Protein AF-A0A2S8NW75-F1 (afdb_monomer)

Secondary structure (DSSP, 8-state):
-------TTS--EEE-SSTTHHHHHHTT--EEE----STT-B--TTS-TT--B-SSPPPPSS--EEES-HHHHHHHHHHTTSSEEE-------HHHHHHHHHHHHHH-TTHHHHHHHHHHHHHHH-HHHHHHHHHHHHHH-

Structure (mmCIF, N/CA/C/O backbone):
data_AF-A0A2S8NW75-F1
#
_entry.id   AF-A0A2S8NW75-F1
#
loop_
_atom_site.group_PDB
_atom_site.id
_atom_site.type_symbol
_atom_site.label_atom_id
_atom_site.label_alt_id
_atom_site.label_comp_id
_atom_site.label_asym_id
_atom_site.label_entity_id
_atom_site.label_seq_id
_atom_site.pdbx_PDB_ins_code
_atom_site.Cartn_x
_atom_site.Cartn_y
_atom_site.Cartn_z
_atom_site.occupancy
_atom_site.B_iso_or_equiv
_atom_site.auth_seq_id
_atom_site.auth_comp_id
_atom_site.auth_asym_id
_atom_site.auth_atom_id
_atom_site.pdbx_PDB_model_num
ATOM 1 N N . MET A 1 1 ? 15.461 -4.670 21.335 1.00 32.50 1 MET A N 1
ATOM 2 C CA . MET A 1 1 ? 15.083 -4.014 20.067 1.00 32.50 1 MET A CA 1
ATOM 3 C C . MET A 1 1 ? 13.765 -3.328 20.319 1.00 32.50 1 MET A C 1
ATOM 5 O O . MET A 1 1 ? 12.851 -3.980 20.803 1.00 32.50 1 MET A O 1
ATOM 9 N N . ASP A 1 2 ? 13.750 -2.019 20.121 1.00 30.86 2 ASP A N 1
ATOM 10 C CA . ASP A 1 2 ? 12.648 -1.118 20.444 1.00 30.86 2 ASP A CA 1
ATOM 11 C C . ASP A 1 2 ? 11.518 -1.350 19.429 1.00 30.86 2 ASP A C 1
ATOM 13 O O . ASP A 1 2 ? 11.602 -0.933 18.272 1.00 30.86 2 ASP A O 1
ATOM 17 N N . TYR A 1 3 ? 10.536 -2.173 19.799 1.00 34.56 3 TYR A N 1
ATOM 18 C CA . TYR A 1 3 ? 9.421 -2.512 18.922 1.00 34.56 3 TYR A CA 1
ATOM 19 C C . TYR A 1 3 ? 8.400 -1.382 18.981 1.00 34.56 3 TYR A C 1
ATOM 21 O O . TYR A 1 3 ? 7.720 -1.221 19.985 1.00 34.56 3 TYR A O 1
ATOM 29 N N . GLY A 1 4 ? 8.296 -0.632 17.883 1.00 38.59 4 GLY A N 1
ATOM 30 C CA . GLY A 1 4 ? 7.192 0.287 17.626 1.00 38.59 4 GLY A CA 1
ATOM 31 C C . GLY A 1 4 ? 7.201 1.501 18.541 1.00 38.59 4 GLY A C 1
ATOM 32 O O . GLY A 1 4 ? 6.406 1.582 19.469 1.00 38.59 4 GLY A O 1
ATOM 33 N N . ALA A 1 5 ? 8.071 2.468 18.239 1.00 42.88 5 ALA A N 1
ATOM 34 C CA . ALA A 1 5 ? 7.954 3.806 18.797 1.00 42.88 5 ALA A CA 1
ATOM 35 C C . ALA A 1 5 ? 6.505 4.285 18.622 1.00 42.88 5 ALA A C 1
ATOM 37 O O . ALA A 1 5 ? 6.057 4.528 17.500 1.00 42.88 5 ALA A O 1
ATOM 38 N N . THR A 1 6 ? 5.785 4.412 19.734 1.00 47.97 6 THR A N 1
ATOM 39 C CA . THR A 1 6 ? 4.619 5.280 19.869 1.00 47.97 6 THR A CA 1
ATOM 40 C C . THR A 1 6 ? 5.024 6.657 19.358 1.00 47.97 6 THR A C 1
ATOM 42 O O . THR A 1 6 ? 5.651 7.433 20.077 1.00 47.97 6 THR A O 1
ATOM 45 N N . ARG A 1 7 ? 4.757 6.937 18.079 1.00 51.72 7 ARG A N 1
ATOM 46 C CA . ARG A 1 7 ? 4.926 8.271 17.506 1.00 51.72 7 ARG A CA 1
ATOM 47 C C . ARG A 1 7 ? 3.713 9.109 17.907 1.00 51.72 7 ARG A C 1
ATOM 49 O O . ARG A 1 7 ? 2.594 8.608 17.996 1.00 51.72 7 ARG A O 1
ATOM 56 N N . GLU A 1 8 ? 4.001 10.358 18.239 1.00 50.78 8 GLU A N 1
ATOM 57 C CA . GLU A 1 8 ? 3.150 11.316 18.943 1.00 50.78 8 GLU A CA 1
ATOM 58 C C . GLU A 1 8 ? 1.701 11.354 18.408 1.00 50.78 8 GLU A C 1
ATOM 60 O O . GLU A 1 8 ? 1.471 11.482 17.207 1.00 50.78 8 GLU A O 1
ATOM 65 N N . ASN A 1 9 ? 0.724 11.301 19.325 1.00 58.22 9 ASN A N 1
ATOM 66 C CA . ASN A 1 9 ? -0.692 11.679 19.136 1.00 58.22 9 ASN A CA 1
ATOM 67 C C . ASN A 1 9 ? -1.700 10.605 18.674 1.00 58.22 9 ASN A C 1
ATOM 69 O O . ASN A 1 9 ? -2.857 10.944 18.439 1.00 58.22 9 ASN A O 1
ATOM 73 N N . GLY A 1 10 ? -1.326 9.323 18.580 1.00 64.25 10 GLY A N 1
ATOM 74 C CA . GLY A 1 10 ? -2.283 8.241 18.273 1.00 64.25 10 GLY A CA 1
ATOM 75 C C . GLY A 1 10 ? -2.784 8.214 16.820 1.00 64.25 10 GLY A C 1
ATOM 76 O O . GLY A 1 10 ? -3.745 7.513 16.509 1.00 64.25 10 GLY A O 1
ATOM 77 N N . ILE A 1 11 ? -2.131 8.964 15.928 1.00 72.88 11 ILE A N 1
ATOM 78 C CA . ILE A 1 11 ? -2.411 8.964 14.488 1.00 72.88 11 ILE A CA 1
ATOM 79 C C . ILE A 1 11 ? -1.965 7.615 13.891 1.00 72.88 11 ILE A C 1
ATOM 81 O O . ILE A 1 11 ? -0.806 7.232 14.079 1.00 72.88 11 ILE A O 1
ATOM 85 N N . PRO A 1 12 ? -2.829 6.892 13.150 1.00 74.75 12 PRO A N 1
ATOM 86 C CA . PRO A 1 12 ? -2.453 5.637 12.507 1.00 74.75 12 PRO A CA 1
ATOM 87 C C . PRO A 1 12 ? -1.330 5.823 11.483 1.00 74.75 12 PRO A C 1
ATOM 89 O O . PRO A 1 12 ? -1.369 6.744 10.663 1.00 74.75 12 PRO A O 1
ATOM 92 N N . ILE A 1 13 ? -0.356 4.911 11.488 1.00 76.31 13 ILE A N 1
ATOM 93 C CA . ILE A 1 13 ? 0.776 4.927 10.556 1.00 76.31 13 ILE A CA 1
ATOM 94 C C . ILE A 1 13 ? 0.648 3.771 9.567 1.00 76.31 13 ILE A C 1
ATOM 96 O O . ILE A 1 13 ? 0.519 2.612 9.952 1.00 76.31 13 ILE A O 1
ATOM 100 N N . PHE A 1 14 ? 0.731 4.090 8.279 1.00 77.06 14 PHE A N 1
ATOM 101 C CA . PHE A 1 14 ? 0.854 3.122 7.201 1.00 77.06 14 PHE A CA 1
ATOM 102 C C . PHE A 1 14 ? 2.309 3.086 6.722 1.00 77.06 14 PHE A C 1
ATOM 104 O O . PHE A 1 14 ? 2.743 3.972 5.990 1.00 77.06 14 PHE A O 1
ATOM 111 N N . THR A 1 15 ? 3.080 2.076 7.126 1.00 76.50 15 THR A N 1
ATOM 112 C CA . THR A 1 15 ? 4.485 1.941 6.702 1.00 76.50 15 THR A CA 1
ATOM 113 C C . THR A 1 15 ? 4.612 1.057 5.467 1.00 76.50 15 THR A C 1
ATOM 115 O O . THR A 1 15 ? 4.229 -0.118 5.468 1.00 76.50 15 THR A O 1
ATOM 118 N N . GLU A 1 16 ? 5.235 1.585 4.419 1.00 76.25 16 GLU A N 1
ATOM 119 C CA . GLU A 1 16 ? 5.598 0.815 3.239 1.00 76.25 16 GLU A CA 1
ATOM 120 C C . GLU A 1 16 ? 6.826 -0.072 3.527 1.00 76.25 16 GLU A C 1
ATOM 122 O O . GLU A 1 16 ? 7.970 0.378 3.553 1.00 76.25 16 GLU A O 1
ATOM 127 N N . ARG A 1 17 ? 6.595 -1.372 3.757 1.00 70.38 17 ARG A N 1
ATOM 128 C CA . ARG A 1 17 ? 7.672 -2.347 4.046 1.00 70.38 17 ARG A CA 1
ATOM 129 C C . ARG A 1 17 ? 8.472 -2.765 2.813 1.00 70.38 17 ARG A C 1
ATOM 131 O O . ARG A 1 17 ? 9.608 -3.218 2.939 1.00 70.38 17 ARG A O 1
ATOM 138 N N . VAL A 1 18 ? 7.855 -2.669 1.639 1.00 73.75 18 VAL A N 1
ATOM 139 C CA . VAL A 1 18 ? 8.444 -3.030 0.352 1.00 73.75 18 VAL A CA 1
ATOM 140 C C . VAL A 1 18 ? 8.269 -1.846 -0.577 1.00 73.75 18 VAL A C 1
ATOM 142 O O . VAL A 1 18 ? 7.147 -1.374 -0.731 1.00 73.75 18 VAL A O 1
ATOM 145 N N . PHE A 1 19 ? 9.359 -1.371 -1.172 1.00 78.19 19 PHE A N 1
ATOM 146 C CA . PHE A 1 19 ? 9.347 -0.202 -2.048 1.00 78.19 19 PHE A CA 1
ATOM 147 C C . PHE A 1 19 ? 8.237 -0.292 -3.106 1.00 78.19 19 PHE A C 1
ATOM 149 O O . PHE A 1 19 ? 8.088 -1.322 -3.751 1.00 78.19 19 PHE A O 1
ATOM 156 N N . GLY A 1 20 ? 7.424 0.749 -3.277 1.00 76.12 20 GLY A N 1
ATOM 157 C CA . GLY A 1 20 ? 6.357 0.768 -4.285 1.00 76.12 20 GLY A CA 1
ATOM 158 C C . GLY A 1 20 ? 5.162 -0.160 -4.018 1.00 76.12 20 GLY A C 1
ATOM 159 O O . GLY A 1 20 ? 4.243 -0.217 -4.841 1.00 76.12 20 GLY A O 1
ATOM 160 N N . ALA A 1 21 ? 5.127 -0.881 -2.892 1.00 80.25 21 ALA A N 1
ATOM 161 C CA . ALA A 1 21 ? 4.005 -1.742 -2.534 1.00 80.25 21 ALA A CA 1
ATOM 162 C C . ALA A 1 21 ? 2.715 -0.959 -2.276 1.00 80.25 21 ALA A C 1
ATOM 164 O O . ALA A 1 21 ? 1.642 -1.489 -2.558 1.00 80.25 21 ALA A O 1
ATOM 165 N N . PHE A 1 22 ? 2.788 0.275 -1.764 1.00 81.81 22 PHE A N 1
ATOM 166 C CA . PHE A 1 22 ? 1.596 1.110 -1.600 1.00 81.81 22 PHE A CA 1
ATOM 167 C C . PHE A 1 22 ? 0.983 1.442 -2.960 1.00 81.81 22 PHE A C 1
ATOM 169 O O . PHE A 1 22 ? -0.204 1.203 -3.183 1.00 81.81 22 PHE A O 1
ATOM 176 N N . GLU A 1 23 ? 1.809 1.929 -3.890 1.00 78.3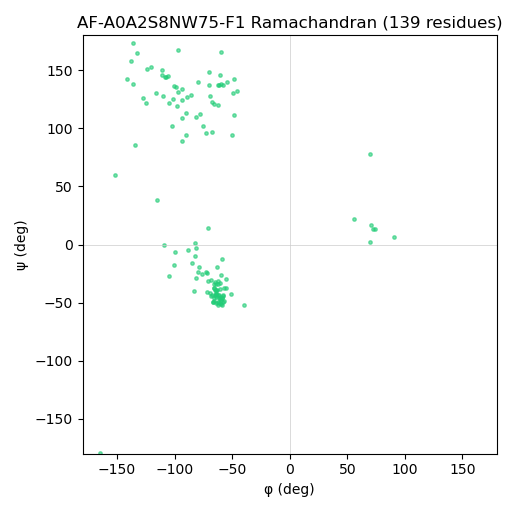8 23 GLU A N 1
ATOM 177 C CA . GLU A 1 23 ? 1.357 2.259 -5.241 1.00 78.38 23 GLU A CA 1
ATOM 178 C C . GLU A 1 23 ? 0.755 1.044 -5.930 1.00 78.38 23 GLU A C 1
ATOM 180 O O . GLU A 1 23 ? -0.314 1.143 -6.518 1.00 78.38 23 GLU A O 1
ATOM 185 N N . PHE A 1 24 ? 1.399 -0.116 -5.816 1.00 77.44 24 PHE A N 1
ATOM 186 C CA . PHE A 1 24 ? 0.902 -1.337 -6.431 1.00 77.44 24 PHE A CA 1
ATOM 187 C C . PHE A 1 24 ? -0.419 -1.822 -5.819 1.00 77.44 24 PHE A C 1
ATOM 189 O O . PHE A 1 24 ? -1.356 -2.115 -6.557 1.00 77.44 24 PHE A O 1
ATOM 196 N N . ARG A 1 25 ? -0.510 -1.914 -4.485 1.00 79.19 25 ARG A N 1
ATOM 197 C CA . ARG A 1 25 ? -1.661 -2.536 -3.805 1.00 79.19 25 ARG A CA 1
ATOM 198 C C . ARG A 1 25 ? -2.951 -1.741 -3.929 1.00 79.19 25 ARG A C 1
ATOM 200 O O . ARG A 1 25 ? -4.018 -2.343 -3.891 1.00 79.19 25 ARG A O 1
ATOM 207 N N . TYR A 1 26 ? -2.854 -0.420 -4.031 1.00 82.00 26 TYR A N 1
ATOM 208 C CA . TYR A 1 26 ? -4.027 0.451 -4.036 1.00 82.00 26 TYR A CA 1
ATOM 209 C C . TYR A 1 26 ? -4.316 1.081 -5.404 1.00 82.00 26 TYR A C 1
ATOM 211 O O . TYR A 1 26 ? -5.292 1.819 -5.531 1.00 82.00 26 TYR A O 1
ATOM 219 N N . ARG A 1 27 ? -3.503 0.812 -6.435 1.00 79.75 27 ARG A N 1
ATOM 220 C CA . ARG A 1 27 ? -3.735 1.333 -7.790 1.00 79.75 27 ARG A CA 1
ATOM 221 C C . ARG A 1 27 ? -5.011 0.752 -8.388 1.00 79.75 27 ARG A C 1
ATOM 223 O O . ARG A 1 27 ? -5.097 -0.454 -8.585 1.00 79.75 27 ARG A O 1
ATOM 230 N N . ASP A 1 28 ? -5.937 1.641 -8.740 1.00 79.31 28 ASP A N 1
ATOM 231 C CA . ASP A 1 28 ? -7.201 1.328 -9.419 1.00 79.31 28 ASP A CA 1
ATOM 232 C C . ASP A 1 28 ? -8.051 0.290 -8.665 1.00 79.31 28 ASP A C 1
ATOM 234 O O . ASP A 1 28 ? -8.905 -0.385 -9.240 1.00 79.31 28 ASP A O 1
ATOM 238 N N . VAL A 1 29 ? -7.807 0.159 -7.357 1.00 80.31 29 VAL A N 1
ATOM 239 C CA . VAL A 1 29 ? -8.525 -0.765 -6.488 1.00 80.31 29 VAL A CA 1
ATOM 240 C C . VAL A 1 29 ? -9.627 0.007 -5.763 1.00 80.31 29 VAL A C 1
ATOM 242 O O . VAL A 1 29 ? -9.319 0.926 -4.991 1.00 80.31 29 VAL A O 1
ATOM 245 N N . PRO A 1 30 ? -10.907 -0.363 -5.959 1.00 84.94 30 PRO A N 1
ATOM 246 C CA . PRO A 1 30 ? -11.967 0.122 -5.101 1.00 84.94 30 PRO A CA 1
ATOM 247 C C . PRO A 1 30 ? -11.830 -0.516 -3.720 1.00 84.94 30 PRO A C 1
ATOM 249 O O . PRO A 1 30 ? -11.415 -1.666 -3.573 1.00 84.94 30 PRO A O 1
ATOM 252 N N . GLY A 1 31 ? -12.227 0.202 -2.686 1.00 84.69 31 GLY A N 1
ATOM 253 C CA . GLY A 1 31 ? -12.215 -0.339 -1.338 1.00 84.69 31 GLY A CA 1
ATOM 254 C C . GLY A 1 31 ? -13.031 0.504 -0.390 1.00 84.69 31 GLY A C 1
ATOM 255 O O . GLY A 1 31 ? -13.663 1.483 -0.781 1.00 84.69 31 GLY A O 1
ATOM 256 N N . ALA A 1 32 ? -13.053 0.080 0.863 1.00 84.31 32 ALA A N 1
ATOM 257 C CA . ALA A 1 32 ? -13.939 0.645 1.857 1.00 84.31 32 ALA A CA 1
ATOM 258 C C . ALA A 1 32 ? -13.187 0.867 3.164 1.00 84.31 32 ALA A C 1
ATOM 260 O O . ALA A 1 32 ? -12.400 0.018 3.586 1.00 84.31 32 ALA A O 1
ATOM 261 N N . ILE A 1 33 ? -13.440 2.009 3.798 1.00 80.75 33 ILE A N 1
ATOM 262 C CA . ILE A 1 33 ? -12.936 2.300 5.138 1.00 80.75 33 ILE A CA 1
ATOM 263 C C . ILE A 1 33 ? -14.078 2.079 6.125 1.00 80.75 33 ILE A C 1
ATOM 265 O O . ILE A 1 33 ? -15.159 2.652 5.979 1.00 80.75 33 ILE A O 1
ATOM 269 N N . TYR A 1 34 ? -13.818 1.242 7.127 1.00 84.19 34 TYR A N 1
ATOM 270 C CA . TYR A 1 34 ? -14.736 0.956 8.224 1.00 84.19 34 TYR A CA 1
ATOM 271 C C . TYR A 1 34 ? -14.319 1.755 9.452 1.00 84.19 34 TYR A C 1
ATOM 273 O O . TYR A 1 34 ? -13.137 1.799 9.796 1.00 84.19 34 TYR A O 1
ATOM 281 N N . LYS A 1 35 ? -15.296 2.351 10.134 1.00 81.69 35 LYS A N 1
ATOM 282 C CA . LYS A 1 35 ? -15.088 2.987 11.432 1.00 81.69 35 LYS A CA 1
ATOM 283 C C . LYS A 1 35 ? -15.663 2.084 12.513 1.00 81.69 35 LYS A C 1
ATOM 285 O O . LYS A 1 35 ? -16.842 1.741 12.464 1.00 81.69 35 LYS A O 1
ATOM 290 N N . LEU A 1 36 ? -14.821 1.686 13.457 1.00 83.12 36 LEU A N 1
ATOM 291 C CA . LEU A 1 36 ? -15.190 0.819 14.572 1.00 83.12 36 LEU A CA 1
ATOM 292 C C . LEU A 1 36 ? -15.136 1.626 15.872 1.00 83.12 36 LEU A C 1
ATOM 294 O O . LEU A 1 36 ? -14.350 2.570 15.976 1.00 83.12 36 LEU A O 1
ATOM 298 N N . ASP A 1 37 ? -15.971 1.262 16.844 1.00 80.69 37 ASP A N 1
ATOM 299 C CA . ASP A 1 37 ? -15.825 1.768 18.210 1.00 80.69 37 ASP A CA 1
ATOM 300 C C . ASP A 1 37 ? -14.565 1.153 18.827 1.00 80.69 37 ASP A C 1
ATOM 302 O O . ASP A 1 37 ? -14.302 -0.030 18.633 1.00 80.69 37 ASP A O 1
ATOM 306 N N . ALA A 1 38 ? -13.773 1.956 19.534 1.00 75.25 38 ALA A N 1
ATOM 307 C CA . ALA A 1 38 ? -12.541 1.509 20.174 1.00 75.25 38 ALA A CA 1
ATOM 308 C C . ALA A 1 38 ? -12.801 0.776 21.501 1.00 75.25 38 ALA A C 1
ATOM 310 O O . ALA A 1 38 ? -11.980 -0.039 21.908 1.00 75.25 38 ALA A O 1
ATOM 311 N N . GLY A 1 39 ? -13.942 1.031 22.156 1.00 78.62 39 GLY A N 1
ATOM 312 C CA . GLY A 1 39 ? -14.291 0.457 23.461 1.00 78.62 39 GLY A CA 1
ATOM 313 C C . GLY A 1 39 ? -14.175 -1.075 23.605 1.00 78.62 39 GLY A C 1
ATOM 314 O O . GLY A 1 39 ? -13.671 -1.519 24.635 1.00 78.62 39 GLY A O 1
ATOM 315 N N . PRO A 1 40 ? -14.599 -1.901 22.627 1.00 78.56 40 PRO A N 1
ATOM 316 C CA . PRO A 1 40 ? -14.570 -3.361 22.747 1.00 78.56 40 PRO A CA 1
ATOM 317 C C . PRO A 1 40 ? -13.205 -3.991 22.427 1.00 78.56 40 PRO A C 1
ATOM 319 O O . PRO A 1 40 ? -13.091 -5.219 22.434 1.00 78.56 40 PRO A O 1
ATOM 322 N N . PHE A 1 41 ? -12.186 -3.188 22.103 1.00 83.50 41 PHE A N 1
ATOM 323 C CA . PHE A 1 41 ? -10.869 -3.677 21.714 1.00 83.50 41 PHE A CA 1
ATOM 324 C C . PHE A 1 41 ? -9.870 -3.631 22.874 1.00 83.50 41 PHE A C 1
ATOM 326 O O . PHE A 1 41 ? -9.746 -2.629 23.574 1.00 83.50 41 PHE A O 1
ATOM 333 N N . PHE A 1 42 ? -9.095 -4.701 23.034 1.00 82.56 42 PHE A N 1
ATOM 334 C CA . PHE A 1 42 ? -8.010 -4.806 24.007 1.00 82.56 42 PHE A CA 1
ATOM 335 C C . PHE A 1 42 ? -6.733 -5.365 23.368 1.00 82.56 42 PHE A C 1
ATOM 337 O O . PHE A 1 42 ? -6.745 -5.910 22.260 1.00 82.56 42 PHE A O 1
ATOM 344 N N . THR A 1 43 ? -5.612 -5.212 24.070 1.00 76.75 43 THR A N 1
ATOM 345 C CA . THR A 1 43 ? -4.307 -5.755 23.680 1.00 76.75 43 THR A CA 1
ATOM 346 C C . THR A 1 43 ? -3.919 -6.915 24.597 1.00 76.75 43 THR A C 1
ATOM 348 O O . THR A 1 43 ? -4.208 -6.911 25.792 1.00 76.75 43 THR A O 1
ATOM 351 N N . GLU A 1 44 ? -3.262 -7.931 24.040 1.00 78.38 44 GLU A N 1
ATOM 352 C CA . GLU A 1 44 ? -2.774 -9.101 24.780 1.00 78.38 44 GLU A CA 1
ATOM 353 C C . GLU A 1 44 ? -1.240 -9.062 24.914 1.00 78.38 44 GLU A C 1
ATOM 355 O O . GLU A 1 44 ? -0.547 -8.678 23.963 1.00 78.38 44 GLU A O 1
ATOM 360 N N . PRO A 1 45 ? -0.672 -9.522 26.046 1.00 72.81 45 PRO A N 1
ATOM 361 C CA . PRO A 1 45 ? 0.770 -9.702 26.172 1.00 72.81 45 PRO A CA 1
ATOM 362 C C . PRO A 1 45 ? 1.300 -10.666 25.098 1.00 72.81 45 PRO A C 1
ATOM 364 O O . PRO A 1 45 ? 0.716 -11.722 24.863 1.00 72.81 45 PRO A O 1
ATOM 367 N N . ASN A 1 46 ? 2.442 -10.335 24.486 1.00 71.38 46 ASN A N 1
ATOM 368 C CA . ASN A 1 46 ? 3.122 -11.116 23.434 1.00 71.38 46 ASN A CA 1
ATOM 369 C C . ASN A 1 46 ? 2.474 -11.097 22.036 1.00 71.38 46 ASN A C 1
ATOM 371 O O . ASN A 1 46 ? 2.858 -11.889 21.171 1.00 71.38 46 ASN A O 1
ATOM 375 N N . ARG A 1 47 ? 1.530 -10.187 21.778 1.00 69.00 47 ARG A N 1
ATOM 376 C CA . ARG A 1 47 ? 1.008 -9.929 20.427 1.00 69.00 47 ARG A CA 1
ATOM 377 C C . ARG A 1 47 ? 1.704 -8.737 19.780 1.00 69.00 47 ARG A C 1
ATOM 379 O O . ARG A 1 47 ? 2.449 -8.002 20.424 1.00 69.00 47 ARG A O 1
ATOM 386 N N . TRP A 1 48 ? 1.500 -8.579 18.473 1.00 60.59 48 TRP A N 1
ATOM 387 C CA . TRP A 1 48 ? 2.012 -7.413 17.755 1.00 60.59 48 TRP A CA 1
ATOM 388 C C . TRP A 1 48 ? 1.345 -6.162 18.338 1.00 60.59 48 TRP A C 1
ATOM 390 O O . TRP A 1 48 ? 0.142 -6.180 18.565 1.00 60.59 48 TRP A O 1
ATOM 400 N N . ILE A 1 49 ? 2.101 -5.082 18.553 1.00 59.53 49 ILE A N 1
ATOM 401 C CA . ILE A 1 49 ? 1.586 -3.824 19.141 1.00 59.53 49 ILE A CA 1
ATOM 402 C C . ILE A 1 49 ? 0.389 -3.260 18.355 1.00 59.53 49 ILE A C 1
ATOM 404 O O . ILE A 1 49 ? -0.497 -2.633 18.922 1.00 59.53 49 ILE A O 1
ATOM 408 N N . GLU A 1 50 ? 0.355 -3.518 17.050 1.00 60.91 50 GLU A N 1
ATOM 409 C CA . GLU A 1 50 ? -0.685 -3.075 16.115 1.00 60.91 50 GLU A CA 1
ATOM 410 C C . GLU A 1 50 ? -1.929 -3.986 16.131 1.00 60.91 50 GLU A C 1
ATOM 412 O O . GLU A 1 50 ? -2.943 -3.669 15.511 1.00 60.91 50 GLU A O 1
ATOM 417 N N . GLN A 1 51 ? -1.850 -5.144 16.794 1.00 68.50 51 GLN A N 1
ATOM 418 C CA . GLN A 1 51 ? -2.931 -6.116 16.859 1.00 68.50 51 GLN A CA 1
ATOM 419 C C . GLN A 1 51 ? -3.826 -5.827 18.062 1.00 68.50 51 GLN A C 1
ATOM 421 O O . GLN A 1 51 ? -3.436 -6.018 19.212 1.00 68.50 51 GLN A O 1
ATOM 426 N N . VAL A 1 52 ? -5.060 -5.436 17.766 1.00 75.19 52 VAL A N 1
ATOM 427 C CA . VAL A 1 52 ? -6.141 -5.317 18.743 1.00 75.19 52 VAL A CA 1
ATOM 428 C C . VAL A 1 52 ? -7.126 -6.470 18.582 1.00 75.19 52 VAL A C 1
ATOM 430 O O . VAL A 1 52 ? -7.349 -6.963 17.473 1.00 75.19 52 VAL A O 1
ATOM 433 N N . ILE A 1 53 ? -7.678 -6.931 19.699 1.00 80.06 53 ILE A N 1
ATOM 434 C CA . ILE A 1 53 ? -8.552 -8.104 19.780 1.00 80.06 53 ILE A CA 1
ATOM 435 C C . ILE A 1 53 ? -9.861 -7.680 20.429 1.00 80.06 53 ILE A C 1
ATOM 437 O O . ILE A 1 53 ? -9.895 -6.756 21.232 1.00 80.06 53 ILE A O 1
ATOM 441 N N . THR A 1 54 ? -10.935 -8.364 20.072 1.00 85.69 54 THR A N 1
ATOM 442 C CA . THR A 1 54 ? -12.245 -8.227 20.695 1.00 85.69 54 THR A CA 1
ATOM 443 C C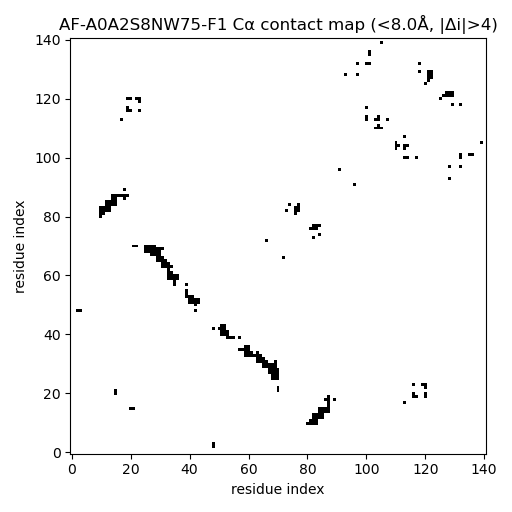 . THR A 1 54 ? -12.879 -9.612 20.793 1.00 85.69 54 THR A C 1
ATOM 445 O O . THR A 1 54 ? -12.673 -10.461 19.923 1.00 85.69 54 THR A O 1
ATOM 448 N N . ASP A 1 55 ? -13.586 -9.865 21.887 1.00 87.75 55 ASP A N 1
ATOM 449 C CA . ASP A 1 55 ? -14.302 -11.110 22.180 1.00 87.75 55 ASP A CA 1
ATOM 450 C C . ASP A 1 55 ? -15.736 -11.112 21.626 1.00 87.75 55 ASP A C 1
ATOM 452 O O . ASP A 1 55 ? -16.434 -12.127 21.675 1.00 87.75 55 ASP A O 1
ATOM 456 N N . THR A 1 56 ? -16.171 -9.985 21.063 1.00 85.69 56 THR A N 1
ATOM 457 C CA . THR A 1 56 ? -17.514 -9.779 20.528 1.00 85.69 56 THR A CA 1
ATOM 458 C C . THR A 1 56 ? -17.468 -9.428 19.046 1.00 85.69 56 THR A C 1
ATOM 460 O O . THR A 1 56 ? -16.489 -8.900 18.527 1.00 85.69 56 THR A O 1
ATOM 463 N N . ALA A 1 57 ? -18.536 -9.743 18.313 1.00 83.50 57 ALA A N 1
ATOM 464 C CA . ALA A 1 57 ? -18.634 -9.327 16.920 1.00 83.50 57 ALA A CA 1
ATOM 465 C C . ALA A 1 57 ? -18.764 -7.799 16.847 1.00 83.50 57 ALA A C 1
ATOM 467 O O . ALA A 1 57 ? -19.703 -7.222 17.397 1.00 83.50 57 ALA A O 1
ATOM 468 N N . VAL A 1 58 ? -17.843 -7.144 16.141 1.00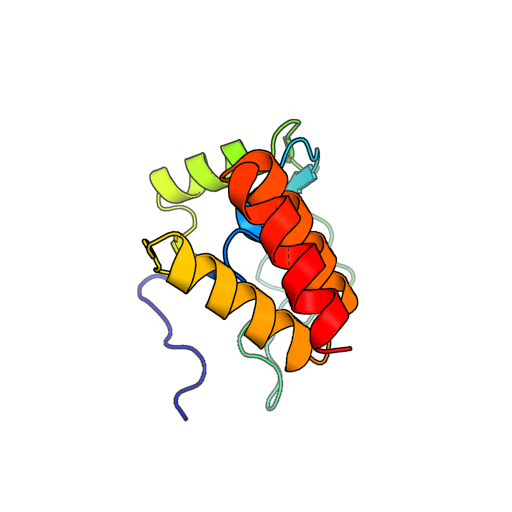 82.25 58 VAL A N 1
ATOM 469 C CA . VAL A 1 58 ? -17.865 -5.687 15.990 1.00 82.25 58 VAL A CA 1
ATOM 470 C C . VAL A 1 58 ? -18.698 -5.310 14.778 1.00 82.25 58 VAL A C 1
ATOM 472 O O . VAL A 1 58 ? -18.452 -5.779 13.666 1.00 82.25 58 VAL A O 1
ATOM 475 N N . THR A 1 59 ? -19.672 -4.431 14.995 1.00 84.06 59 THR A N 1
ATOM 476 C CA . THR A 1 59 ? -20.430 -3.804 13.911 1.00 84.06 59 THR A CA 1
ATOM 477 C C . THR A 1 59 ? -19.828 -2.429 13.625 1.00 84.06 59 THR A C 1
ATOM 479 O O . THR A 1 59 ? -19.600 -1.669 14.568 1.00 84.06 59 THR A O 1
ATOM 482 N N . PRO A 1 60 ? -19.547 -2.085 12.358 1.00 85.50 60 PRO A N 1
ATOM 483 C CA . PRO A 1 60 ? -19.138 -0.733 11.996 1.00 85.50 60 PRO A CA 1
ATOM 484 C C . PRO A 1 60 ? -20.151 0.312 12.475 1.00 85.50 60 PRO A C 1
ATOM 486 O O . PRO A 1 60 ? -21.356 0.094 12.373 1.00 85.50 60 PRO A O 1
ATOM 489 N N . ILE A 1 61 ? -19.660 1.450 12.976 1.00 82.75 61 ILE A N 1
ATOM 490 C CA . ILE A 1 61 ? -20.505 2.544 13.493 1.00 82.75 61 ILE A CA 1
ATOM 491 C C . ILE A 1 61 ? -21.388 3.120 12.374 1.00 82.75 61 ILE A C 1
ATOM 493 O O . ILE A 1 61 ? -22.508 3.559 12.614 1.00 82.75 61 ILE A O 1
ATOM 497 N N . GLU A 1 62 ? -20.889 3.090 11.140 1.00 80.31 62 GLU A N 1
ATOM 498 C CA . GLU A 1 62 ? -21.580 3.543 9.937 1.00 80.31 62 GLU A CA 1
ATOM 499 C C . GLU A 1 62 ? -21.337 2.545 8.796 1.00 80.31 62 GLU A C 1
ATOM 501 O O . GLU A 1 62 ? -20.338 1.808 8.830 1.00 80.31 62 GLU A O 1
ATOM 506 N N . PRO A 1 63 ? -22.206 2.518 7.763 1.00 81.50 63 PRO A N 1
ATOM 507 C CA . PRO A 1 63 ? -21.896 1.833 6.517 1.00 81.50 63 PRO A CA 1
ATOM 508 C C . PRO A 1 63 ? -20.499 2.228 6.025 1.00 81.50 63 PRO A C 1
ATOM 510 O O . PRO A 1 63 ? -20.106 3.390 6.164 1.00 81.50 63 PRO A O 1
ATOM 513 N N . PRO A 1 64 ? -19.733 1.287 5.453 1.00 82.56 64 PRO A N 1
ATOM 514 C CA . PRO A 1 64 ? -18.387 1.596 5.014 1.00 82.56 64 PRO A CA 1
ATOM 515 C C . PRO A 1 64 ? -18.408 2.702 3.966 1.00 82.56 64 PRO A C 1
ATOM 517 O O . PRO A 1 64 ? -19.219 2.684 3.036 1.00 82.56 64 PRO A O 1
ATOM 520 N N . ILE A 1 65 ? -17.471 3.639 4.083 1.00 80.94 65 ILE A N 1
ATOM 521 C CA . ILE A 1 65 ? -17.302 4.657 3.053 1.00 80.94 65 ILE A CA 1
ATOM 522 C C . ILE A 1 65 ? -16.551 4.002 1.901 1.00 80.94 65 ILE A C 1
ATOM 524 O O . ILE A 1 65 ? -15.389 3.615 2.048 1.00 80.94 65 ILE A O 1
ATOM 528 N N . VAL A 1 66 ? -17.241 3.843 0.774 1.00 86.50 66 VAL A N 1
ATOM 529 C CA . VAL A 1 66 ? -16.693 3.221 -0.431 1.00 86.50 66 VAL A CA 1
ATOM 530 C C . VAL A 1 66 ? -15.953 4.271 -1.250 1.00 86.50 66 VAL A C 1
ATOM 532 O O . VAL A 1 66 ? -16.501 5.322 -1.581 1.00 86.50 66 VAL A O 1
ATOM 535 N N . TYR A 1 67 ? -14.715 3.960 -1.614 1.00 84.69 67 TYR A N 1
ATOM 536 C CA . TYR A 1 67 ? -13.882 4.765 -2.492 1.00 84.69 67 TYR A CA 1
ATOM 537 C C . TYR A 1 67 ? -13.584 3.980 -3.760 1.00 84.69 67 TYR A C 1
ATOM 539 O O . TYR A 1 67 ? -13.140 2.834 -3.706 1.00 84.69 67 TYR A O 1
ATOM 547 N N . THR A 1 68 ? -13.793 4.619 -4.907 1.00 86.62 68 THR A N 1
ATOM 548 C CA . THR A 1 68 ? -13.394 4.083 -6.215 1.00 86.62 68 THR A CA 1
ATOM 549 C C . THR A 1 68 ? -11.881 4.138 -6.418 1.00 86.62 68 THR A C 1
ATOM 551 O O . THR A 1 68 ? -11.344 3.356 -7.190 1.00 86.62 68 THR A O 1
ATOM 554 N N . ASP A 1 69 ? -11.201 5.042 -5.707 1.00 87.94 69 ASP A N 1
ATOM 555 C CA . ASP A 1 69 ? -9.747 5.195 -5.702 1.00 87.94 69 ASP A CA 1
ATOM 556 C C . ASP A 1 69 ? -9.244 5.339 -4.258 1.00 87.94 69 ASP A C 1
ATOM 558 O O . ASP A 1 69 ? -9.102 6.437 -3.708 1.00 87.94 69 ASP A O 1
ATOM 562 N N . VAL A 1 70 ? -9.009 4.194 -3.613 1.00 87.69 70 VAL A N 1
ATOM 563 C CA . VAL A 1 70 ? -8.527 4.140 -2.224 1.00 87.69 70 VAL A CA 1
ATOM 564 C C . VAL A 1 70 ? -7.151 4.781 -2.090 1.00 87.69 70 VAL A C 1
ATOM 566 O O . VAL A 1 70 ? -6.868 5.421 -1.078 1.00 87.69 70 VAL A O 1
ATOM 569 N N . ARG A 1 71 ? -6.294 4.657 -3.109 1.00 88.25 71 ARG A N 1
ATOM 570 C CA . ARG A 1 71 ? -4.947 5.232 -3.092 1.00 88.25 71 ARG A CA 1
ATOM 571 C C . ARG A 1 71 ? -5.000 6.743 -2.928 1.00 88.25 71 ARG A C 1
ATOM 573 O O . ARG A 1 71 ? -4.323 7.291 -2.056 1.00 88.25 71 ARG A O 1
ATOM 580 N N . ASN A 1 72 ? -5.792 7.416 -3.759 1.00 89.12 72 ASN A N 1
ATOM 581 C CA . ASN A 1 72 ? -5.942 8.861 -3.664 1.00 89.12 72 ASN A CA 1
ATOM 582 C C . ASN A 1 72 ? -6.576 9.258 -2.334 1.00 89.12 72 ASN A C 1
ATOM 584 O O . ASN A 1 72 ? -6.085 10.190 -1.696 1.00 89.12 72 ASN A O 1
ATOM 588 N N . LYS A 1 73 ? -7.555 8.490 -1.842 1.00 89.81 73 LYS A N 1
ATOM 589 C CA . LYS A 1 73 ? -8.141 8.770 -0.534 1.00 89.81 73 LYS A CA 1
ATOM 590 C C . LYS A 1 73 ? -7.126 8.692 0.609 1.00 89.81 73 LYS A C 1
ATOM 592 O O . LYS A 1 73 ? -7.069 9.599 1.436 1.00 89.81 73 LYS A O 1
ATOM 597 N N . LEU A 1 74 ? -6.306 7.644 0.657 1.00 88.25 74 LEU A N 1
ATOM 598 C CA . LEU A 1 74 ? -5.271 7.490 1.684 1.00 88.25 74 LEU A CA 1
ATOM 599 C C . LEU A 1 74 ? -4.257 8.646 1.631 1.00 88.25 74 LEU A C 1
ATOM 601 O O . LEU A 1 74 ? -3.869 9.170 2.671 1.00 88.25 74 LEU A O 1
ATOM 605 N N . ARG A 1 75 ? -3.893 9.117 0.431 1.00 90.19 75 ARG A N 1
ATOM 606 C CA . ARG A 1 75 ? -3.031 10.302 0.259 1.00 90.19 75 ARG A CA 1
ATOM 607 C C . ARG A 1 75 ? -3.684 11.598 0.745 1.00 90.19 75 ARG A C 1
ATOM 609 O O . ARG A 1 75 ? -2.993 12.459 1.280 1.00 90.19 75 ARG A O 1
ATOM 616 N N . GLU A 1 76 ? -4.989 11.771 0.547 1.00 92.19 76 GLU A N 1
ATOM 617 C CA . GLU A 1 76 ? -5.725 12.912 1.108 1.00 92.19 76 GLU A CA 1
ATOM 618 C C . GLU A 1 76 ? -5.731 12.876 2.638 1.00 92.19 76 GLU A C 1
ATOM 620 O O . GLU A 1 76 ? -5.498 13.903 3.269 1.00 92.19 76 GLU A O 1
ATOM 625 N N . MET A 1 77 ? -5.957 11.698 3.231 1.00 89.81 77 MET A N 1
ATOM 626 C CA . MET A 1 77 ? -5.947 11.508 4.685 1.00 89.81 77 MET A CA 1
ATOM 627 C C . MET A 1 77 ? -4.564 11.788 5.289 1.00 89.81 77 MET A C 1
ATOM 629 O O . MET A 1 77 ? -4.482 12.403 6.349 1.00 89.81 77 MET A O 1
ATOM 633 N N . ASP A 1 78 ? -3.492 11.388 4.600 1.00 90.31 78 ASP A N 1
ATOM 634 C CA . ASP A 1 78 ? -2.102 11.698 4.965 1.00 90.31 78 ASP A CA 1
ATOM 635 C C . ASP A 1 78 ? -1.841 13.213 4.945 1.00 90.31 78 ASP A C 1
ATOM 637 O O . ASP A 1 78 ? -1.413 13.797 5.938 1.00 90.31 78 ASP A O 1
ATOM 641 N N . LYS A 1 79 ? -2.224 13.895 3.856 1.00 91.44 79 LYS A N 1
ATOM 642 C CA . LYS A 1 79 ? -2.124 15.364 3.747 1.00 91.44 79 LYS A CA 1
ATOM 643 C C . LYS A 1 79 ? -2.945 16.104 4.805 1.00 91.44 79 LYS A C 1
ATOM 645 O O . LYS A 1 79 ? -2.556 17.190 5.223 1.00 91.44 79 LYS A O 1
ATOM 650 N N . ALA A 1 80 ? -4.079 15.536 5.210 1.00 90.94 80 ALA A N 1
ATOM 651 C CA . ALA A 1 80 ? -4.948 16.083 6.245 1.00 90.94 80 ALA A CA 1
ATOM 652 C C . ALA A 1 80 ? -4.479 15.752 7.677 1.00 90.94 80 ALA A C 1
ATOM 654 O O . ALA A 1 80 ? -5.126 16.180 8.631 1.00 90.94 80 ALA A O 1
ATOM 655 N N . GLY A 1 81 ? -3.396 14.981 7.847 1.00 87.44 81 GLY A N 1
ATOM 656 C CA . GLY A 1 81 ? -2.881 14.564 9.155 1.00 87.44 81 GLY A CA 1
ATOM 657 C C . GLY A 1 81 ? -3.765 13.549 9.889 1.00 87.44 81 GLY A C 1
ATOM 658 O O . GLY A 1 81 ? -3.635 13.382 11.098 1.00 87.44 81 GLY A O 1
ATOM 659 N N . GLN A 1 82 ? -4.685 12.887 9.181 1.00 86.12 82 GLN A N 1
ATOM 660 C CA . GLN A 1 82 ? -5.587 11.874 9.744 1.00 86.12 82 GLN A CA 1
ATOM 661 C C . GLN A 1 82 ? -4.914 10.505 9.863 1.00 86.12 82 GLN A C 1
ATOM 663 O O . GLN A 1 82 ? -5.268 9.709 10.729 1.00 86.12 82 GLN A O 1
ATOM 668 N N . ILE A 1 83 ? -3.958 10.238 8.977 1.00 87.00 83 ILE A N 1
ATOM 669 C CA . ILE A 1 83 ? -3.023 9.115 9.030 1.00 87.00 83 ILE A CA 1
ATOM 670 C C . ILE A 1 83 ? -1.634 9.648 8.682 1.00 87.00 83 ILE A C 1
ATOM 672 O O . ILE A 1 83 ? -1.501 10.794 8.257 1.00 87.00 83 ILE A O 1
ATOM 676 N N . LYS A 1 84 ? -0.614 8.806 8.811 1.00 86.06 84 LYS A N 1
ATOM 677 C CA . LYS A 1 84 ? 0.714 9.070 8.260 1.00 86.06 84 LYS A CA 1
ATOM 678 C C . LYS A 1 84 ? 1.145 7.930 7.352 1.00 86.06 84 LYS A C 1
ATOM 680 O O . LYS A 1 84 ? 1.240 6.795 7.813 1.00 86.06 84 LYS A O 1
ATOM 685 N N . ILE A 1 85 ? 1.437 8.210 6.085 1.00 85.06 85 ILE A N 1
ATOM 686 C CA . ILE A 1 85 ? 2.023 7.220 5.175 1.00 85.06 85 ILE A CA 1
ATOM 687 C C . ILE A 1 85 ? 3.542 7.369 5.214 1.00 85.06 85 ILE A C 1
ATOM 689 O O . ILE A 1 85 ? 4.120 8.335 4.719 1.00 85.06 85 ILE A O 1
ATOM 693 N N . GLU A 1 86 ? 4.207 6.389 5.815 1.00 83.38 86 GLU A N 1
ATOM 694 C CA . GLU A 1 86 ? 5.662 6.317 5.839 1.00 83.38 86 GLU A CA 1
ATOM 695 C C . GLU A 1 86 ? 6.144 5.529 4.633 1.00 83.38 86 GLU A C 1
ATOM 697 O O . GLU A 1 86 ? 6.212 4.298 4.634 1.00 83.38 86 GLU A O 1
ATOM 702 N N . TRP A 1 87 ? 6.454 6.285 3.586 1.00 77.50 87 TRP A N 1
ATOM 703 C CA . TRP A 1 87 ? 7.070 5.784 2.371 1.00 77.50 87 TRP A CA 1
ATOM 704 C C . TRP A 1 87 ? 8.428 5.172 2.672 1.00 77.50 87 TRP A C 1
ATOM 706 O O . TRP A 1 87 ? 9.188 5.668 3.512 1.00 77.50 87 TRP A O 1
ATOM 716 N N . TRP A 1 88 ? 8.774 4.127 1.929 1.00 74.00 88 TRP A N 1
ATOM 717 C CA . TRP A 1 88 ? 10.144 3.658 1.937 1.00 74.00 88 TRP A CA 1
ATOM 718 C C . TRP A 1 88 ? 11.045 4.779 1.395 1.00 74.00 88 TRP A C 1
ATOM 720 O O . TRP A 1 88 ? 10.868 5.245 0.271 1.00 74.00 88 TRP A O 1
ATOM 730 N N . SER A 1 89 ? 12.000 5.246 2.202 1.00 59.22 89 SER A N 1
ATOM 731 C CA . SER A 1 89 ? 12.721 6.518 2.009 1.00 59.22 89 SER A CA 1
ATOM 732 C C . SER A 1 89 ? 13.718 6.562 0.842 1.00 59.22 89 SER A C 1
ATOM 734 O O . SER A 1 89 ? 14.547 7.466 0.758 1.00 59.22 89 SER A O 1
ATOM 736 N N . GLY A 1 90 ? 13.679 5.609 -0.080 1.00 56.06 90 GLY A N 1
ATOM 737 C CA . GLY A 1 90 ? 14.648 5.541 -1.161 1.00 56.06 90 GLY A CA 1
ATOM 738 C C . GLY A 1 90 ? 14.179 6.241 -2.426 1.00 56.06 90 GLY A C 1
ATOM 739 O O . GLY A 1 90 ? 13.690 5.579 -3.337 1.00 56.06 90 GLY A O 1
ATOM 740 N N . GLN A 1 91 ? 14.465 7.540 -2.556 1.00 54.19 91 GLN A N 1
ATOM 741 C CA . GLN A 1 91 ? 14.921 8.007 -3.866 1.00 54.19 91 GLN A CA 1
ATOM 742 C C . GLN A 1 91 ? 16.290 7.372 -4.100 1.00 54.19 91 GLN A C 1
ATOM 744 O O . GLN A 1 91 ? 17.304 7.812 -3.564 1.00 54.19 91 GLN A O 1
ATOM 749 N N . LYS A 1 92 ? 16.285 6.260 -4.823 1.00 66.25 92 LYS A N 1
ATOM 750 C CA . LYS A 1 92 ? 17.480 5.543 -5.242 1.00 66.25 92 LYS A CA 1
ATOM 751 C C . LYS A 1 92 ? 17.610 5.691 -6.747 1.00 66.25 92 LYS A C 1
ATOM 753 O O . LYS A 1 92 ? 16.598 5.779 -7.443 1.00 66.25 92 LYS A O 1
ATOM 758 N N . ASP A 1 93 ? 18.842 5.754 -7.232 1.00 84.56 93 ASP A N 1
ATOM 759 C CA . ASP A 1 93 ? 19.083 5.618 -8.661 1.00 84.56 93 AS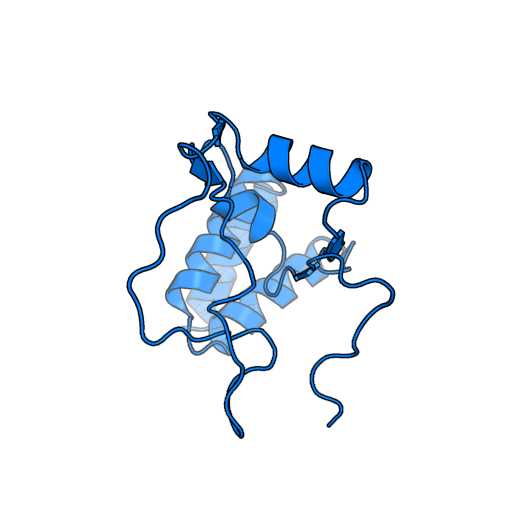P A CA 1
ATOM 760 C C . ASP A 1 93 ? 18.577 4.255 -9.169 1.00 84.56 93 ASP A C 1
ATOM 762 O O . ASP A 1 93 ? 18.265 3.338 -8.399 1.00 84.56 93 ASP A O 1
ATOM 766 N N . ASP A 1 94 ? 18.468 4.141 -10.488 1.00 88.19 94 ASP A N 1
ATOM 767 C CA . ASP A 1 94 ? 17.932 2.962 -11.159 1.00 88.19 94 ASP A CA 1
ATOM 768 C C . ASP A 1 94 ? 18.665 1.665 -10.764 1.00 88.19 94 ASP A C 1
ATOM 770 O O . ASP A 1 94 ? 18.026 0.627 -10.568 1.00 88.19 94 ASP A O 1
ATOM 774 N N . GLN A 1 95 ? 19.987 1.725 -10.565 1.00 88.56 95 GLN A N 1
ATOM 775 C CA . GLN A 1 95 ? 20.785 0.565 -10.170 1.00 88.56 95 GLN A CA 1
ATOM 776 C C . GLN A 1 95 ? 20.445 0.128 -8.744 1.00 88.56 95 GLN A C 1
ATOM 778 O O . GLN A 1 95 ? 20.208 -1.050 -8.484 1.00 88.56 95 GLN A O 1
ATOM 783 N N . ALA A 1 96 ? 20.334 1.075 -7.820 1.00 86.25 96 ALA A N 1
ATOM 784 C CA . ALA A 1 96 ? 20.017 0.788 -6.434 1.00 86.25 96 ALA A CA 1
ATOM 785 C C . ALA A 1 96 ? 18.546 0.357 -6.227 1.00 86.25 96 ALA A C 1
ATOM 787 O O . ALA A 1 96 ? 18.256 -0.379 -5.274 1.00 86.25 96 ALA A O 1
ATOM 788 N N . ILE A 1 97 ? 17.624 0.747 -7.120 1.00 86.44 97 ILE A N 1
ATOM 789 C CA . ILE A 1 97 ? 16.269 0.171 -7.218 1.00 86.44 97 ILE A CA 1
ATOM 790 C C . ILE A 1 97 ? 16.344 -1.289 -7.680 1.00 86.44 97 ILE A C 1
ATOM 792 O O . ILE A 1 97 ? 15.746 -2.168 -7.054 1.00 86.44 97 ILE A O 1
ATOM 796 N N . LEU A 1 98 ? 17.087 -1.560 -8.753 1.00 88.94 98 LEU A N 1
ATOM 797 C CA . LEU A 1 98 ? 17.235 -2.899 -9.317 1.00 88.94 98 LEU A CA 1
ATOM 798 C C . LEU A 1 98 ? 17.866 -3.873 -8.309 1.00 88.94 98 LEU A C 1
ATOM 800 O O . LEU A 1 98 ? 17.338 -4.962 -8.085 1.00 88.94 98 LEU A O 1
ATOM 804 N N . ASP A 1 99 ? 18.935 -3.451 -7.636 1.00 88.94 99 ASP A N 1
ATOM 805 C CA . ASP A 1 99 ? 19.630 -4.242 -6.617 1.00 88.94 99 ASP A CA 1
ATOM 806 C C . ASP A 1 99 ? 18.756 -4.495 -5.388 1.00 88.94 99 ASP A C 1
ATOM 808 O O . ASP A 1 99 ? 18.794 -5.578 -4.800 1.00 88.94 99 ASP A O 1
ATOM 812 N N . TYR A 1 100 ? 17.942 -3.509 -4.992 1.00 87.62 100 TYR A N 1
ATOM 813 C CA . TYR A 1 100 ? 16.953 -3.708 -3.938 1.00 87.62 100 TYR A CA 1
ATOM 814 C C . TYR A 1 100 ? 15.967 -4.814 -4.315 1.00 87.62 100 TYR A C 1
ATOM 816 O O . TYR A 1 100 ? 15.716 -5.699 -3.494 1.00 87.62 100 TYR A O 1
ATOM 824 N N . TRP A 1 101 ? 15.425 -4.779 -5.532 1.00 88.94 101 TRP A N 1
ATOM 825 C CA . TRP A 1 101 ? 14.433 -5.751 -5.971 1.00 88.94 101 TRP A CA 1
ATOM 826 C C . TRP A 1 101 ? 15.008 -7.148 -6.150 1.00 88.94 101 TRP A C 1
ATOM 828 O O . TRP A 1 101 ? 14.377 -8.105 -5.714 1.00 88.94 101 TRP A O 1
ATOM 838 N N . LEU A 1 102 ? 16.203 -7.273 -6.733 1.00 90.38 102 LEU A N 1
ATOM 839 C CA . LEU A 1 102 ? 16.878 -8.561 -6.899 1.00 90.38 102 LEU A CA 1
ATOM 840 C C . LEU A 1 102 ? 17.175 -9.201 -5.543 1.00 90.38 102 LEU A C 1
ATOM 842 O O . LEU A 1 102 ? 16.7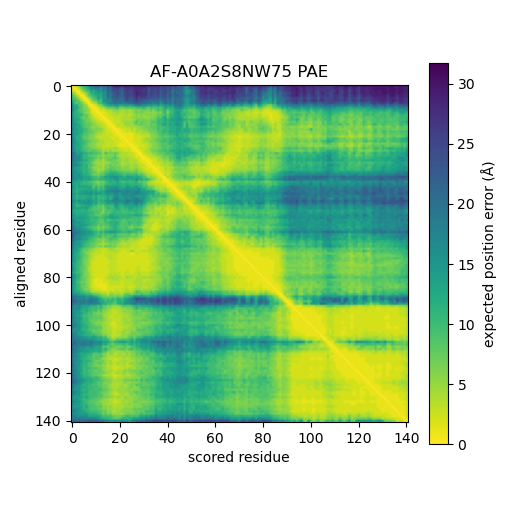57 -10.331 -5.311 1.00 90.38 102 LEU A O 1
ATOM 846 N N . ARG A 1 103 ? 17.788 -8.452 -4.617 1.00 87.69 103 ARG A N 1
ATOM 847 C CA . ARG A 1 103 ? 18.062 -8.940 -3.258 1.00 87.69 103 ARG A CA 1
ATOM 848 C C . ARG A 1 103 ? 16.776 -9.311 -2.519 1.00 87.69 103 ARG A C 1
ATOM 850 O O . ARG A 1 103 ? 16.683 -10.359 -1.894 1.00 87.69 103 ARG A O 1
ATOM 857 N N . SER A 1 104 ? 15.751 -8.462 -2.599 1.00 85.62 104 SER A N 1
ATOM 858 C CA . SER A 1 104 ? 14.474 -8.730 -1.928 1.00 85.62 104 SER A CA 1
ATOM 859 C C . SER A 1 104 ? 13.759 -9.943 -2.522 1.00 85.62 104 SER A C 1
ATOM 861 O O . SER A 1 104 ? 13.072 -10.655 -1.793 1.00 85.62 104 SER A O 1
ATOM 863 N N . ALA A 1 105 ? 13.892 -10.178 -3.830 1.00 87.12 105 ALA A N 1
ATOM 864 C CA . ALA A 1 105 ? 13.363 -11.370 -4.468 1.00 87.12 105 ALA A CA 1
ATOM 865 C C . ALA A 1 105 ? 14.095 -12.610 -3.942 1.00 87.12 105 ALA A C 1
ATOM 867 O O . ALA A 1 105 ? 13.429 -13.535 -3.498 1.00 87.12 105 ALA A O 1
ATOM 868 N N . THR A 1 106 ? 15.428 -12.629 -3.896 1.00 83.25 106 THR A N 1
ATOM 869 C CA . THR A 1 106 ? 16.193 -13.816 -3.469 1.00 83.25 106 THR A CA 1
ATOM 870 C C . THR A 1 106 ? 16.101 -14.120 -1.971 1.00 83.25 106 THR A C 1
ATOM 872 O O . THR A 1 106 ? 16.111 -15.289 -1.597 1.00 83.25 106 THR A O 1
ATOM 875 N N . ASP A 1 107 ? 15.955 -13.102 -1.115 1.00 81.50 107 ASP A N 1
ATOM 876 C CA . ASP A 1 107 ? 16.089 -13.257 0.345 1.00 81.50 107 ASP A CA 1
ATOM 877 C C . ASP A 1 107 ? 14.742 -13.377 1.092 1.00 81.50 107 ASP A C 1
ATOM 879 O O . ASP A 1 107 ? 14.702 -13.591 2.308 1.00 81.50 107 ASP A O 1
ATOM 883 N N . SER A 1 108 ? 13.606 -13.197 0.408 1.00 70.31 108 SER A N 1
ATOM 884 C CA . SER A 1 108 ? 12.296 -13.076 1.062 1.00 70.31 108 SER A CA 1
ATOM 885 C C . SER A 1 108 ? 11.539 -14.398 1.180 1.00 70.31 108 SER A C 1
ATOM 887 O O . SER A 1 108 ? 11.288 -15.092 0.197 1.00 70.31 108 SER A O 1
ATOM 889 N N . ARG A 1 109 ? 10.988 -14.657 2.377 1.00 71.25 109 ARG A N 1
ATOM 890 C CA . ARG A 1 109 ? 9.964 -15.700 2.616 1.00 71.25 109 ARG A CA 1
ATOM 891 C C . ARG A 1 109 ? 8.681 -15.505 1.786 1.00 71.25 109 ARG A C 1
ATOM 893 O O . ARG A 1 109 ? 7.860 -16.410 1.718 1.00 71.25 109 ARG A O 1
ATOM 900 N N . T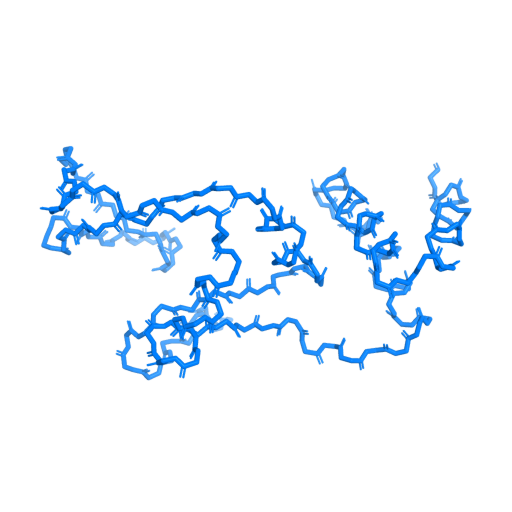YR A 1 110 ? 8.514 -14.339 1.159 1.00 67.50 110 TYR A N 1
ATOM 901 C CA . TYR A 1 110 ? 7.402 -13.983 0.274 1.00 67.50 110 TYR A CA 1
ATOM 902 C C . TYR A 1 110 ? 7.877 -13.749 -1.171 1.00 67.50 110 TYR A C 1
ATOM 904 O O . TYR A 1 110 ? 7.406 -12.827 -1.838 1.00 67.50 110 TYR A O 1
ATOM 912 N N . HIS A 1 111 ? 8.834 -14.554 -1.642 1.00 79.75 111 HIS A N 1
ATOM 913 C CA . HIS A 1 111 ? 9.481 -14.463 -2.957 1.00 79.75 111 HIS A CA 1
ATOM 914 C C . HIS A 1 111 ? 8.524 -14.108 -4.112 1.00 79.75 111 HIS A C 1
ATOM 916 O O . HIS A 1 111 ? 8.742 -13.130 -4.827 1.00 79.75 111 HIS A O 1
ATOM 922 N N . SER A 1 112 ? 7.414 -14.841 -4.253 1.00 83.62 112 SER A N 1
ATOM 923 C CA . SER A 1 112 ? 6.433 -14.620 -5.325 1.00 83.62 112 SER A CA 1
ATOM 924 C C . SER A 1 112 ? 5.767 -13.241 -5.256 1.00 83.62 112 SER A C 1
ATOM 926 O O . SER A 1 112 ? 5.658 -12.564 -6.279 1.00 83.62 112 SER A O 1
ATOM 928 N N . PHE A 1 113 ? 5.380 -12.789 -4.060 1.00 82.81 113 PHE A N 1
ATOM 929 C CA . PHE A 1 113 ? 4.809 -11.457 -3.844 1.00 82.81 113 PHE A CA 1
ATOM 930 C C . PHE A 1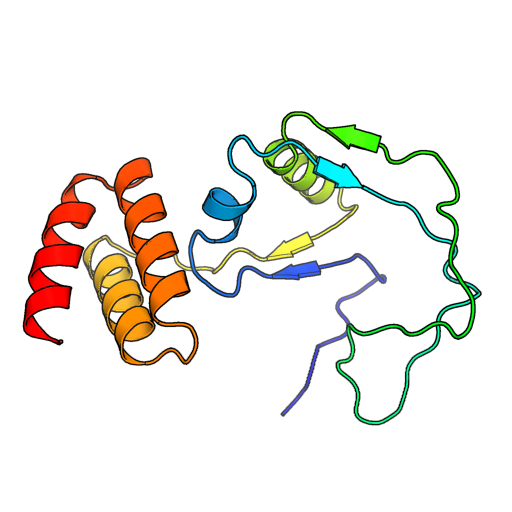 113 ? 5.822 -10.355 -4.170 1.00 82.81 113 PHE A C 1
ATOM 932 O O . PHE A 1 113 ? 5.468 -9.366 -4.815 1.00 82.81 113 PHE A O 1
ATOM 939 N N . VAL A 1 114 ? 7.082 -10.522 -3.757 1.00 85.31 114 VAL A N 1
ATOM 940 C CA . VAL A 1 114 ? 8.13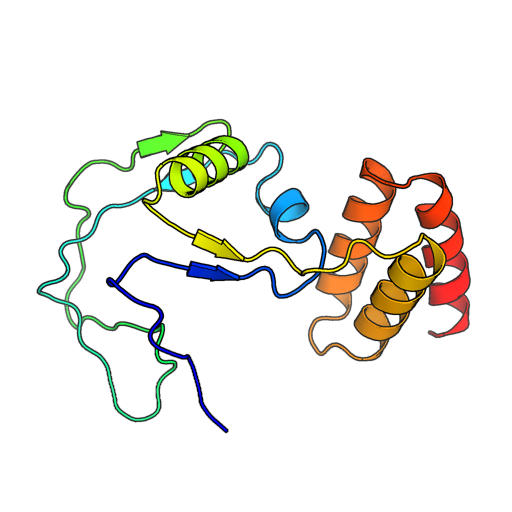7 -9.538 -4.035 1.00 85.31 114 VAL A CA 1
ATOM 941 C C . VAL A 1 114 ? 8.393 -9.431 -5.532 1.00 85.31 114 VAL A C 1
ATOM 943 O O . VAL A 1 114 ? 8.432 -8.319 -6.047 1.00 85.31 114 VAL A O 1
ATOM 946 N N . ILE A 1 115 ? 8.488 -10.556 -6.244 1.00 89.88 115 ILE A N 1
ATOM 947 C CA . ILE A 1 115 ? 8.651 -10.550 -7.701 1.00 89.88 115 ILE A CA 1
ATOM 948 C C . ILE A 1 115 ? 7.465 -9.860 -8.368 1.00 89.88 115 ILE A C 1
ATOM 950 O O . ILE A 1 115 ? 7.668 -8.965 -9.178 1.00 89.88 115 ILE A O 1
ATOM 954 N N . GLN A 1 116 ? 6.228 -10.229 -8.028 1.00 88.50 116 GLN A N 1
ATOM 955 C CA . GLN A 1 116 ? 5.041 -9.602 -8.622 1.00 88.50 116 GLN A CA 1
ATOM 956 C C . GLN A 1 116 ? 5.021 -8.086 -8.389 1.00 88.50 116 GLN A C 1
ATOM 958 O O . GLN A 1 116 ? 4.778 -7.325 -9.326 1.00 88.50 116 GLN A O 1
ATOM 963 N N . THR A 1 117 ? 5.352 -7.651 -7.171 1.00 86.56 117 THR A N 1
ATOM 964 C CA . THR A 1 117 ? 5.418 -6.227 -6.818 1.00 86.56 117 THR A CA 1
ATOM 965 C C . THR A 1 117 ? 6.533 -5.517 -7.589 1.00 86.56 117 THR A C 1
ATOM 967 O O . THR A 1 117 ? 6.280 -4.470 -8.178 1.00 86.56 117 THR A O 1
ATOM 970 N N . ALA A 1 118 ? 7.735 -6.103 -7.659 1.00 88.81 118 ALA A N 1
ATOM 971 C CA . ALA A 1 118 ? 8.868 -5.561 -8.408 1.00 88.81 118 ALA A CA 1
ATOM 972 C C . ALA A 1 118 ? 8.516 -5.369 -9.885 1.00 88.81 118 ALA A C 1
ATOM 974 O O . ALA A 1 118 ? 8.699 -4.291 -10.444 1.00 88.81 118 ALA A O 1
ATOM 975 N N . ARG A 1 119 ? 7.946 -6.405 -10.510 1.00 91.19 119 ARG A N 1
ATOM 976 C CA . ARG A 1 119 ? 7.539 -6.383 -11.917 1.00 91.19 119 ARG A CA 1
ATOM 977 C C . ARG A 1 119 ? 6.527 -5.277 -12.183 1.00 91.19 119 ARG A C 1
ATOM 979 O O . ARG A 1 119 ? 6.758 -4.450 -13.058 1.00 91.19 119 ARG A O 1
ATOM 986 N N . ALA A 1 120 ? 5.456 -5.222 -11.396 1.00 86.50 120 ALA A N 1
ATOM 987 C CA . ALA A 1 120 ? 4.409 -4.224 -11.573 1.00 86.50 120 ALA A CA 1
ATOM 988 C C . ALA A 1 120 ? 4.902 -2.791 -11.316 1.00 86.50 120 ALA A C 1
ATOM 990 O O . ALA A 1 120 ? 4.527 -1.870 -12.044 1.00 86.50 120 ALA A O 1
ATOM 991 N N . TYR A 1 121 ? 5.752 -2.601 -10.303 1.00 86.00 121 TYR A N 1
ATOM 992 C CA . TYR A 1 121 ? 6.361 -1.310 -10.003 1.00 86.00 121 TYR A CA 1
ATOM 993 C C . TYR A 1 121 ? 7.247 -0.828 -11.157 1.00 86.00 121 TYR A C 1
ATOM 995 O O . TYR A 1 121 ? 7.078 0.297 -11.633 1.00 86.00 121 TYR A O 1
ATOM 1003 N N . LEU A 1 122 ? 8.174 -1.674 -11.620 1.00 89.06 122 LEU A N 1
ATOM 1004 C CA . LEU A 1 122 ? 9.113 -1.323 -12.686 1.00 89.06 122 LEU A CA 1
ATOM 1005 C C . LEU A 1 122 ? 8.378 -1.073 -13.999 1.00 89.06 122 LEU A C 1
ATOM 1007 O O . LEU A 1 122 ? 8.636 -0.071 -14.646 1.00 89.06 122 LEU A O 1
ATOM 1011 N N . GLU A 1 123 ? 7.410 -1.911 -14.361 1.00 89.94 123 GLU A N 1
ATOM 1012 C CA . GLU A 1 123 ? 6.618 -1.721 -15.580 1.00 89.94 123 GLU A CA 1
ATOM 1013 C C . GLU A 1 123 ? 5.914 -0.359 -15.621 1.00 89.94 123 GLU A C 1
ATOM 1015 O O . GLU A 1 123 ? 5.868 0.284 -16.665 1.00 89.94 123 GLU A O 1
ATOM 1020 N N . TYR A 1 124 ? 5.430 0.119 -14.473 1.00 82.25 124 TYR A N 1
ATOM 1021 C CA . TYR A 1 124 ? 4.724 1.394 -14.392 1.00 82.25 124 TYR A CA 1
ATOM 1022 C C . TYR A 1 124 ? 5.649 2.614 -14.275 1.00 82.25 124 TYR A C 1
ATOM 1024 O O . TYR A 1 124 ? 5.373 3.663 -14.850 1.00 82.25 124 TYR A O 1
ATOM 1032 N N . THR A 1 125 ? 6.732 2.514 -13.503 1.00 81.12 125 THR A N 1
ATOM 1033 C CA . THR A 1 125 ? 7.551 3.684 -13.128 1.00 81.12 125 THR A CA 1
ATOM 1034 C C . THR A 1 125 ? 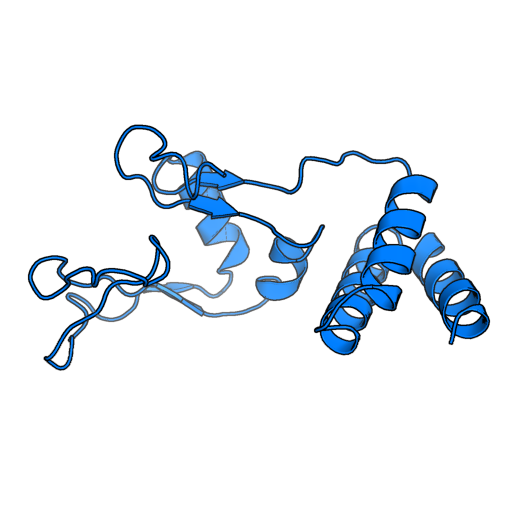8.880 3.778 -13.875 1.00 81.12 125 THR A C 1
ATOM 1036 O O . THR A 1 125 ? 9.435 4.874 -14.010 1.00 81.12 125 THR A O 1
ATOM 1039 N N . ARG A 1 126 ? 9.417 2.635 -14.314 1.00 86.38 126 ARG A N 1
ATOM 1040 C CA . ARG A 1 126 ? 10.768 2.447 -14.866 1.00 86.38 126 ARG A CA 1
ATOM 1041 C C . ARG A 1 126 ? 10.782 1.273 -15.867 1.00 86.38 126 ARG A C 1
ATOM 1043 O O . ARG A 1 126 ? 11.485 0.284 -15.636 1.00 86.38 126 ARG A O 1
ATOM 1050 N N . PRO A 1 127 ? 9.988 1.321 -16.955 1.00 88.94 127 PRO A N 1
ATOM 1051 C CA . PRO A 1 127 ? 9.770 0.164 -17.829 1.00 88.94 127 PRO A CA 1
ATOM 1052 C C . PRO A 1 127 ? 11.062 -0.373 -18.460 1.00 88.94 127 PRO A C 1
ATOM 1054 O O . PRO A 1 127 ? 11.165 -1.568 -18.720 1.00 88.94 127 PRO A O 1
ATOM 1057 N N . HIS A 1 128 ? 12.085 0.466 -18.637 1.00 89.12 128 HIS A N 1
ATOM 1058 C CA . HIS A 1 128 ? 13.407 0.037 -19.104 1.00 89.12 128 HIS A CA 1
ATOM 1059 C C . HIS A 1 128 ? 14.112 -0.921 -18.131 1.00 89.12 128 HIS A C 1
ATOM 1061 O O . HIS A 1 128 ? 14.778 -1.853 -18.572 1.00 89.12 128 HIS A O 1
ATOM 1067 N N . LEU A 1 129 ? 13.913 -0.767 -16.819 1.00 92.31 129 LEU A N 1
ATOM 1068 C CA . LEU A 1 129 ? 14.499 -1.653 -15.804 1.00 92.31 129 LEU A CA 1
ATOM 1069 C C . LEU A 1 129 ? 13.749 -2.979 -15.662 1.00 92.31 129 LEU A C 1
ATOM 1071 O O . LEU A 1 129 ? 14.289 -3.948 -15.130 1.00 92.31 129 LEU A O 1
ATOM 1075 N N . ARG A 1 130 ? 12.497 -3.050 -16.128 1.00 93.50 130 ARG A N 1
ATOM 1076 C CA . ARG A 1 130 ? 11.657 -4.251 -16.025 1.00 93.50 130 ARG A CA 1
ATOM 1077 C C . ARG A 1 130 ? 12.300 -5.453 -16.713 1.00 93.50 130 ARG A C 1
ATOM 1079 O O . ARG A 1 130 ? 12.297 -6.547 -16.145 1.00 93.50 130 ARG A O 1
ATOM 1086 N N . GLN A 1 131 ? 12.808 -5.245 -17.927 1.00 92.94 131 GLN A N 1
ATOM 1087 C CA . GLN A 1 131 ? 13.450 -6.287 -18.726 1.00 92.94 131 GLN A CA 1
ATOM 1088 C C . GLN A 1 131 ? 14.761 -6.740 -18.079 1.00 92.94 131 GLN A C 1
ATOM 1090 O O . GLN A 1 131 ? 15.028 -7.937 -17.980 1.00 92.94 131 GLN A O 1
ATOM 1095 N N . GLU A 1 132 ? 15.552 -5.785 -17.595 1.00 95.06 132 GLU A N 1
ATOM 1096 C CA . GLU A 1 132 ? 16.820 -6.064 -16.931 1.00 95.06 132 GLU A CA 1
ATOM 1097 C C . GLU A 1 132 ? 16.631 -6.849 -15.626 1.00 95.06 132 GLU A C 1
ATOM 1099 O O . GLU A 1 132 ? 17.366 -7.803 -15.361 1.00 95.06 132 GLU A O 1
ATOM 1104 N N . PHE A 1 133 ? 15.601 -6.511 -14.845 1.00 94.69 133 PHE A N 1
ATOM 1105 C CA . PHE A 1 133 ? 15.223 -7.250 -13.644 1.00 94.69 133 PHE A CA 1
ATOM 1106 C C . PHE A 1 133 ? 14.943 -8.727 -13.936 1.00 94.69 133 PHE A C 1
ATOM 1108 O O . PHE A 1 133 ? 15.518 -9.583 -13.268 1.00 94.69 133 PHE A O 1
ATOM 1115 N N . ASP A 1 134 ? 14.134 -9.049 -14.952 1.00 94.31 134 ASP A N 1
ATOM 1116 C CA . ASP A 1 134 ? 13.854 -10.451 -15.306 1.00 94.31 134 ASP A CA 1
ATOM 1117 C C . ASP A 1 134 ? 15.103 -11.193 -15.780 1.00 94.31 134 ASP A C 1
ATOM 1119 O O . ASP A 1 134 ? 15.325 -12.339 -15.395 1.00 94.31 134 ASP A O 1
ATOM 1123 N N . GLN A 1 135 ? 15.932 -10.547 -16.604 1.00 94.12 135 GLN A N 1
ATOM 1124 C CA . GLN A 1 135 ? 17.161 -11.162 -17.101 1.00 94.12 135 GLN A CA 1
ATOM 1125 C C . GLN A 1 135 ? 18.123 -11.504 -15.965 1.00 94.12 135 GLN A C 1
ATOM 1127 O O . GLN A 1 135 ? 18.710 -12.585 -15.967 1.00 94.12 135 GLN A O 1
ATOM 1132 N N . ARG A 1 136 ? 18.297 -10.591 -15.003 1.00 94.50 136 ARG A N 1
ATOM 1133 C CA . ARG A 1 136 ? 19.174 -10.812 -13.849 1.00 94.50 136 ARG A CA 1
ATOM 1134 C C . ARG A 1 136 ? 18.568 -11.824 -12.877 1.00 94.50 136 ARG A C 1
ATOM 1136 O O . ARG A 1 136 ? 19.294 -12.697 -12.419 1.00 94.50 136 ARG A O 1
ATOM 1143 N N . LEU A 1 137 ? 17.260 -11.766 -12.621 1.00 92.44 137 LEU A N 1
ATOM 1144 C CA . LEU A 1 137 ? 16.564 -12.719 -11.754 1.00 92.44 137 LEU A CA 1
ATOM 1145 C C . LEU A 1 137 ? 16.709 -14.159 -12.267 1.00 92.44 137 LEU A C 1
ATOM 1147 O O . LEU A 1 137 ? 17.102 -15.028 -11.500 1.00 92.44 137 LEU A O 1
ATOM 1151 N N . ASN A 1 138 ? 16.505 -14.386 -13.569 1.00 89.94 138 ASN A N 1
ATOM 1152 C CA . ASN A 1 138 ? 16.643 -15.709 -14.191 1.00 89.94 138 ASN A CA 1
ATOM 1153 C C . ASN A 1 138 ? 18.068 -16.288 -14.125 1.00 89.94 138 ASN A C 1
ATOM 1155 O O . ASN A 1 138 ? 18.245 -17.479 -14.338 1.00 89.94 138 ASN A O 1
ATOM 1159 N N . ARG A 1 139 ? 19.099 -15.462 -13.899 1.00 90.31 139 ARG A N 1
ATOM 1160 C CA . ARG A 1 139 ? 20.487 -15.932 -13.716 1.00 90.31 139 ARG A CA 1
ATOM 1161 C C . ARG A 1 139 ? 20.789 -16.336 -12.271 1.00 90.31 139 ARG A C 1
ATOM 1163 O O . ARG A 1 139 ? 21.827 -16.944 -12.032 1.00 90.31 139 ARG A O 1
ATOM 1170 N N . LEU A 1 140 ? 19.944 -15.927 -11.325 1.00 82.19 140 LEU A N 1
ATOM 1171 C CA . LEU A 1 140 ? 20.118 -16.147 -9.886 1.00 82.19 140 LEU A CA 1
ATOM 1172 C C . LEU A 1 140 ? 19.274 -17.318 -9.357 1.00 82.19 140 LEU A C 1
ATOM 1174 O O . LEU A 1 140 ? 19.546 -17.796 -8.258 1.00 82.19 140 LEU A O 1
ATOM 1178 N N . THR A 1 141 ? 18.256 -17.740 -10.111 1.00 70.12 141 THR A N 1
ATOM 1179 C CA . THR A 1 141 ? 17.362 -18.878 -9.830 1.00 70.12 141 THR A CA 1
ATOM 1180 C C . THR A 1 141 ? 17.755 -20.102 -10.635 1.00 70.12 141 THR A C 1
ATOM 1182 O O . THR A 1 141 ? 17.748 -21.209 -10.059 1.00 70.12 141 THR A O 1
#

Foldseek 3Di:
DDADPPDPDPQAEAEDPAAQPLVVVQPQDKDWDFAWDCVQWDDDPPDRPPDIDGPDDTDGPDDTDIDSRVSVVVVVCCVVSNHPYHHPPDPDPLVVLLVSLLCCLVPDPPNVVSLVSSLVRCVPPPVVCNVVSVVVNVVVD

Sequence (141 aa):
MDYGATRENGIPIFTERVFGAFEFRYRDVPGAIYKLDAGPFFTEPNRWIEQVITDTAVTPIEPPIVYTDVRNKLREMDKAGQIKIEWWSGQKDDQAILDYWLRSATDSRYHSFVIQTARAYLEYTRPHLRQEFDQRLNRLT

Solvent-accessible surface area (backbone atoms only — not comparable to full-atom values): 8655 Å² total; per-residue (Å²): 132,88,79,72,80,85,60,85,87,81,54,52,73,49,71,40,89,45,80,60,43,63,61,63,73,27,56,85,30,63,44,66,53,72,50,66,74,66,84,68,52,48,76,63,91,94,57,60,93,88,52,71,46,57,98,62,90,84,66,56,78,49,82,58,54,74,31,73,46,39,44,61,50,52,54,51,35,31,76,70,62,63,29,42,71,44,66,55,86,68,91,54,58,72,66,59,48,49,52,49,46,51,50,46,30,77,73,37,99,53,31,70,61,42,45,52,48,45,47,57,41,23,54,75,77,40,50,79,53,33,59,54,49,52,58,54,48,66,73,77,109

pLDDT: mean 79.74, std 12.74, range [30.86, 95.06]

Mean predicted aligned error: 9.46 Å

Radius of gyration: 18.44 Å; Cα contacts (8 Å, |Δi|>4): 148; chains: 1; bounding box: 43×35×45 Å